Protein AF-Q9L7C6-F1 (afdb_monomer_lite)

Sequence (66 aa):
MSKTPLTEAVAAADSQGRFLSSTELQVAFGRFRQAASGLAAAKALANNADSLVNGAANAVTASPSP

Structure (mmCIF, N/CA/C/O backbone):
data_AF-Q9L7C6-F1
#
_entry.id   AF-Q9L7C6-F1
#
loop_
_atom_site.group_PDB
_atom_site.id
_atom_site.type_symbol
_atom_site.label_atom_id
_atom_site.label_alt_id
_atom_site.label_comp_id
_atom_site.label_asym_id
_atom_site.label_entity_id
_atom_site.label_seq_id
_atom_site.pdbx_PDB_ins_code
_atom_site.Cartn_x
_atom_site.Cartn_y
_atom_site.Cartn_z
_atom_site.occupancy
_atom_site.B_iso_or_equiv
_atom_site.auth_seq_id
_atom_site.auth_comp_id
_atom_site.auth_asym_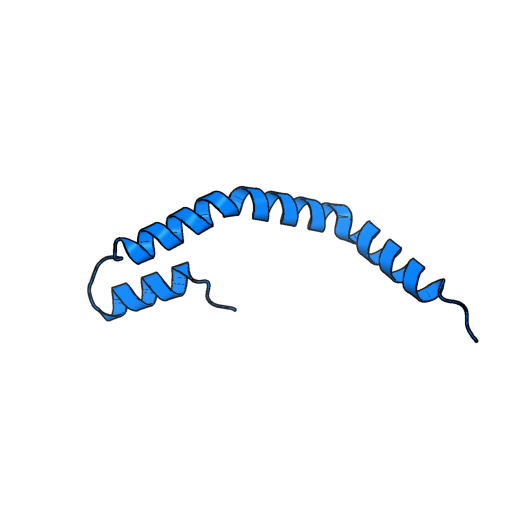id
_atom_site.auth_atom_id
_atom_site.pdbx_PDB_model_num
ATOM 1 N N . MET A 1 1 ? -5.741 8.057 -9.738 1.00 48.50 1 MET A N 1
ATOM 2 C CA . MET A 1 1 ? -5.126 7.658 -8.452 1.00 48.50 1 MET A CA 1
ATOM 3 C C . MET A 1 1 ? -5.933 6.503 -7.880 1.00 48.50 1 MET A C 1
ATOM 5 O O . MET A 1 1 ? -7.018 6.733 -7.364 1.00 48.50 1 MET A O 1
ATOM 9 N N . SER A 1 2 ? -5.477 5.261 -8.045 1.00 58.62 2 SER A N 1
ATOM 10 C CA . SER A 1 2 ? -6.111 4.097 -7.414 1.00 58.62 2 SER A CA 1
ATOM 11 C C . SER A 1 2 ? -5.911 4.191 -5.901 1.00 58.62 2 SER A C 1
ATOM 13 O O . SER A 1 2 ? -4.772 4.162 -5.429 1.00 58.62 2 SER A O 1
ATOM 15 N N . LYS A 1 3 ? -6.997 4.366 -5.146 1.00 72.38 3 LYS A N 1
ATOM 16 C CA . LYS A 1 3 ? -6.949 4.470 -3.685 1.00 72.38 3 LYS A CA 1
ATOM 17 C C . LYS A 1 3 ? -6.417 3.161 -3.115 1.00 72.38 3 LYS A C 1
ATOM 19 O O . LYS A 1 3 ? -6.817 2.078 -3.539 1.00 72.38 3 LYS A O 1
ATOM 24 N N . THR A 1 4 ? -5.450 3.249 -2.207 1.00 85.19 4 THR A N 1
ATOM 25 C CA . THR A 1 4 ? -4.881 2.037 -1.621 1.00 85.19 4 THR A CA 1
ATOM 26 C C . THR A 1 4 ? -5.819 1.514 -0.529 1.00 85.19 4 THR A C 1
ATOM 28 O O . THR A 1 4 ? -6.465 2.318 0.139 1.00 85.19 4 THR A O 1
ATOM 31 N N . PRO A 1 5 ? -5.840 0.199 -0.265 1.00 83.69 5 PRO A N 1
ATOM 32 C CA . PRO A 1 5 ? -6.598 -0.378 0.846 1.00 83.69 5 PRO A CA 1
ATOM 33 C C . PRO A 1 5 ? -6.398 0.306 2.212 1.00 83.69 5 PRO A C 1
ATOM 35 O O . PRO A 1 5 ? -7.326 0.348 3.008 1.00 83.69 5 PRO A O 1
ATOM 38 N N . LEU A 1 6 ? -5.214 0.874 2.487 1.00 88.75 6 LEU A N 1
ATOM 39 C CA . LEU A 1 6 ? -4.968 1.620 3.730 1.00 88.75 6 LEU A CA 1
ATOM 40 C C . LEU A 1 6 ? -5.739 2.947 3.743 1.00 88.75 6 LEU A C 1
ATOM 42 O O . LEU A 1 6 ? -6.303 3.336 4.756 1.00 88.75 6 LEU A O 1
ATOM 46 N N . THR A 1 7 ? -5.758 3.637 2.604 1.00 91.25 7 THR A N 1
ATOM 47 C CA . THR A 1 7 ? -6.429 4.928 2.445 1.00 91.25 7 THR A CA 1
ATOM 48 C C . THR A 1 7 ? -7.945 4.777 2.565 1.00 91.25 7 THR A C 1
ATOM 50 O O . THR A 1 7 ? -8.591 5.621 3.173 1.00 91.25 7 THR A O 1
ATOM 53 N N . GLU A 1 8 ? -8.494 3.680 2.038 1.00 90.62 8 GLU A N 1
ATOM 54 C CA . GLU A 1 8 ? -9.913 3.332 2.180 1.00 90.62 8 GLU A CA 1
ATOM 55 C C . GLU A 1 8 ? -10.284 3.032 3.639 1.00 90.62 8 GLU A C 1
ATOM 57 O O . GLU A 1 8 ? -11.267 3.572 4.135 1.00 90.62 8 GLU A O 1
ATOM 62 N N . ALA A 1 9 ? -9.475 2.237 4.350 1.00 90.56 9 ALA A N 1
ATOM 63 C CA . ALA A 1 9 ? -9.723 1.922 5.760 1.00 90.56 9 ALA A CA 1
ATOM 64 C C . ALA A 1 9 ? -9.677 3.175 6.654 1.00 90.56 9 ALA A C 1
ATOM 66 O O . ALA A 1 9 ? -10.542 3.375 7.502 1.00 90.56 9 ALA A O 1
ATOM 67 N N . VAL A 1 10 ? -8.703 4.066 6.430 1.00 91.75 10 VAL A N 1
ATOM 68 C CA . VAL A 1 10 ? -8.613 5.338 7.167 1.00 91.75 10 VAL A CA 1
ATOM 69 C C . VAL A 1 10 ? -9.828 6.222 6.885 1.00 91.75 10 VAL A C 1
ATOM 71 O O . VAL A 1 10 ? -10.421 6.741 7.824 1.00 91.75 10 VAL A O 1
ATOM 74 N N . ALA A 1 11 ? -10.233 6.357 5.619 1.00 93.00 11 ALA A N 1
ATOM 75 C CA . ALA A 1 11 ? -11.406 7.149 5.255 1.00 93.00 11 ALA A CA 1
ATOM 76 C C . ALA A 1 11 ? -12.701 6.584 5.867 1.00 93.00 11 ALA A C 1
ATOM 78 O O . ALA A 1 11 ? -13.546 7.343 6.342 1.00 93.00 11 ALA A O 1
ATOM 79 N N . ALA A 1 12 ? -12.850 5.257 5.896 1.00 91.44 12 ALA A N 1
ATOM 80 C CA . ALA A 1 12 ? -13.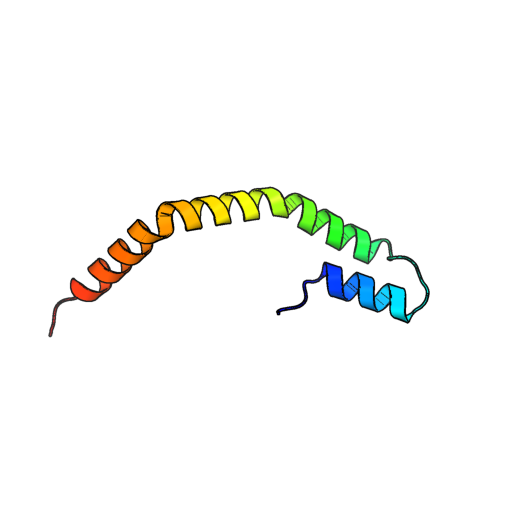997 4.600 6.510 1.00 91.44 12 ALA A CA 1
ATOM 81 C C . ALA A 1 12 ? -14.050 4.840 8.027 1.00 91.44 12 ALA A C 1
ATOM 83 O O . ALA A 1 12 ? -15.102 5.224 8.541 1.00 91.44 12 ALA A O 1
ATOM 84 N N . ALA A 1 13 ? -12.930 4.664 8.733 1.00 94.06 13 ALA A N 1
ATOM 85 C CA . ALA A 1 13 ? -12.840 4.892 10.174 1.00 94.06 13 ALA A CA 1
ATOM 86 C C . ALA A 1 13 ? -13.123 6.361 10.549 1.00 94.06 13 ALA A C 1
ATOM 88 O O . ALA A 1 13 ? -13.942 6.621 11.434 1.00 94.06 13 ALA A O 1
ATOM 89 N N . ASP A 1 14 ? -12.527 7.305 9.811 1.00 96.19 14 ASP A N 1
ATOM 90 C CA . ASP A 1 14 ? -12.725 8.750 9.985 1.00 96.19 14 ASP A CA 1
ATOM 91 C C . ASP A 1 14 ? -14.196 9.149 9.802 1.00 96.19 14 ASP A C 1
ATOM 93 O O . ASP A 1 14 ? -14.794 9.757 10.689 1.00 96.19 14 ASP A O 1
ATOM 97 N N . SER A 1 15 ? -14.836 8.685 8.720 1.00 95.38 15 SER A N 1
ATOM 98 C CA . SER A 1 15 ? -16.258 8.959 8.456 1.00 95.38 15 SER A CA 1
ATOM 99 C C . SER A 1 15 ? -17.208 8.435 9.541 1.00 95.38 15 SER A C 1
ATOM 101 O O . SER A 1 15 ? -18.328 8.923 9.679 1.00 95.38 15 SER A O 1
ATOM 103 N N . GLN A 1 16 ? -16.767 7.443 10.319 1.00 96.69 16 GLN A N 1
ATOM 104 C CA . GLN A 1 16 ? -17.532 6.836 11.407 1.00 96.69 16 GLN A CA 1
ATOM 105 C C . GLN A 1 16 ? -17.153 7.398 12.785 1.00 96.69 16 GLN A C 1
ATOM 107 O O . GLN A 1 16 ? -17.722 6.959 13.785 1.00 96.69 16 GLN A O 1
ATOM 112 N N . GLY A 1 17 ? -16.190 8.326 12.861 1.00 96.81 17 GLY A N 1
ATOM 113 C CA . GLY A 1 17 ? -15.686 8.872 14.122 1.00 96.81 17 GLY A CA 1
ATOM 114 C C . GLY A 1 17 ? -15.058 7.810 15.026 1.00 96.81 17 GLY A C 1
ATOM 115 O O . GLY A 1 17 ? -15.124 7.919 16.251 1.00 96.81 17 GLY A O 1
ATOM 116 N N . ARG A 1 18 ? -14.498 6.743 14.441 1.00 96.94 18 ARG A N 1
ATOM 117 C CA . ARG A 1 18 ? -13.857 5.652 15.183 1.00 96.94 18 ARG A CA 1
ATOM 118 C C . ARG A 1 18 ? -12.392 5.517 14.797 1.00 96.94 18 ARG A C 1
ATOM 120 O O . ARG A 1 18 ? -11.960 5.929 13.728 1.00 96.94 18 ARG A O 1
ATOM 127 N N . PHE A 1 19 ? -11.629 4.881 15.675 1.00 96.31 19 PHE A N 1
ATOM 128 C CA . PHE A 1 19 ? -10.307 4.378 15.322 1.00 96.31 19 PHE A CA 1
ATOM 129 C C . PHE A 1 19 ? -10.418 3.167 14.390 1.00 96.31 19 PHE A C 1
ATOM 131 O O . PHE A 1 19 ? -11.458 2.507 14.326 1.00 96.31 19 PHE A O 1
ATOM 138 N N . LEU A 1 20 ? -9.311 2.852 13.716 1.00 95.44 20 LEU A N 1
ATOM 139 C CA . LEU A 1 20 ? -9.170 1.619 12.946 1.00 95.44 20 LEU A CA 1
ATOM 140 C C . LEU A 1 20 ? -9.458 0.403 13.834 1.00 95.44 20 LEU A C 1
ATOM 142 O O . LEU A 1 20 ? -8.951 0.283 14.952 1.00 95.44 20 LEU A O 1
ATOM 146 N N . SER A 1 21 ? -10.246 -0.522 13.307 1.00 94.69 21 SER A N 1
ATOM 147 C CA . SER A 1 21 ? -10.493 -1.817 13.928 1.00 94.69 21 SER A CA 1
ATOM 148 C C . SER A 1 21 ? -9.243 -2.703 13.907 1.00 94.69 21 SER A C 1
ATOM 150 O O . SER A 1 21 ? -8.323 -2.520 13.103 1.00 94.69 21 SER A O 1
ATOM 152 N N . SER A 1 22 ? -9.224 -3.740 14.751 1.00 94.56 22 SER A N 1
ATOM 153 C CA . SER A 1 22 ? -8.154 -4.748 14.744 1.00 94.56 22 SER A CA 1
ATOM 154 C C . SER A 1 22 ? -7.988 -5.420 13.378 1.00 94.56 22 SER A C 1
ATOM 156 O O . SER A 1 22 ? -6.862 -5.710 12.976 1.00 94.56 22 SER A O 1
ATOM 158 N N . THR A 1 23 ? -9.086 -5.615 12.643 1.00 93.19 23 THR A N 1
ATOM 159 C CA . THR A 1 23 ? -9.072 -6.182 11.289 1.00 93.19 23 THR A CA 1
ATOM 160 C C . THR A 1 23 ? -8.373 -5.249 10.301 1.00 93.19 23 THR A C 1
ATOM 162 O O . THR A 1 23 ? -7.497 -5.686 9.555 1.00 93.19 23 THR A O 1
ATOM 165 N N . GLU A 1 24 ? -8.695 -3.954 10.315 1.00 92.81 24 GLU A N 1
ATOM 166 C CA . GLU A 1 24 ? -8.053 -2.967 9.435 1.00 92.81 24 GLU A CA 1
ATOM 167 C C . GLU A 1 24 ? -6.560 -2.816 9.748 1.00 92.81 24 GLU A C 1
ATOM 169 O O . GLU A 1 24 ? -5.734 -2.758 8.833 1.00 92.81 24 GLU A O 1
ATOM 174 N N . LEU A 1 25 ? -6.189 -2.843 11.031 1.00 94.25 25 LEU A N 1
ATOM 175 C CA . LEU A 1 25 ? -4.787 -2.841 11.453 1.00 94.25 25 LEU A CA 1
ATOM 176 C C . LEU A 1 25 ? -4.048 -4.110 11.012 1.00 94.25 25 LEU A C 1
ATOM 178 O O . LEU A 1 25 ? -2.921 -4.023 10.526 1.00 94.25 25 LEU A O 1
ATOM 182 N N . GLN A 1 26 ? -4.665 -5.289 11.120 1.00 93.31 26 GLN A N 1
ATOM 183 C CA . GLN A 1 26 ? -4.070 -6.536 10.627 1.00 93.31 26 GLN A CA 1
ATOM 184 C C . GLN A 1 26 ? -3.803 -6.488 9.122 1.00 93.31 26 GLN A C 1
ATOM 186 O O . GLN A 1 26 ? -2.722 -6.892 8.678 1.00 93.31 26 GLN A O 1
ATOM 191 N N . VAL A 1 27 ? -4.745 -5.952 8.341 1.00 91.06 27 VAL A N 1
ATOM 192 C CA . VAL A 1 27 ? -4.567 -5.743 6.898 1.00 91.06 27 VAL A CA 1
ATOM 193 C C . VAL A 1 27 ? -3.418 -4.767 6.636 1.00 91.06 27 VAL A C 1
ATOM 195 O O . VAL A 1 27 ? -2.531 -5.069 5.832 1.00 91.06 27 VAL A O 1
ATOM 198 N N . ALA A 1 28 ? -3.380 -3.632 7.340 1.00 89.25 28 ALA A N 1
ATOM 199 C CA . ALA A 1 28 ? -2.313 -2.641 7.218 1.00 89.25 28 ALA A CA 1
ATOM 200 C C . ALA A 1 28 ? -0.927 -3.246 7.506 1.00 89.25 28 ALA A C 1
ATOM 202 O O . ALA A 1 28 ? -0.014 -3.122 6.686 1.00 89.25 28 ALA A O 1
ATOM 203 N N . PHE A 1 29 ? -0.777 -3.977 8.615 1.00 90.94 29 PHE A N 1
ATOM 204 C CA . PHE A 1 29 ? 0.478 -4.639 8.978 1.00 90.94 29 PHE A CA 1
ATOM 205 C C . PHE A 1 29 ? 0.856 -5.779 8.029 1.00 90.94 29 PHE A C 1
ATOM 207 O O . PHE A 1 29 ? 2.040 -5.998 7.766 1.00 90.94 29 PHE A O 1
ATOM 214 N N . GLY A 1 30 ? -0.119 -6.516 7.492 1.00 91.44 30 GLY A N 1
ATOM 215 C CA . GLY A 1 30 ? 0.118 -7.512 6.445 1.00 91.44 30 GLY A CA 1
ATOM 216 C C . GLY A 1 30 ? 0.771 -6.886 5.214 1.00 91.44 30 GLY A C 1
ATOM 217 O O . GLY A 1 30 ? 1.816 -7.351 4.757 1.00 91.44 30 GLY A O 1
ATOM 218 N N . ARG A 1 31 ? 0.212 -5.772 4.733 1.00 89.50 31 ARG A N 1
ATOM 219 C CA . ARG A 1 31 ? 0.750 -5.049 3.573 1.00 89.50 31 ARG A CA 1
ATOM 220 C C . ARG A 1 31 ? 2.094 -4.400 3.868 1.00 89.50 31 ARG A C 1
ATOM 222 O O . ARG A 1 31 ? 2.985 -4.478 3.031 1.00 89.50 31 ARG A O 1
ATOM 229 N N . PHE A 1 32 ? 2.270 -3.810 5.050 1.00 89.75 32 PHE A N 1
ATOM 230 C CA . PHE A 1 32 ? 3.548 -3.218 5.449 1.00 89.75 32 PHE A CA 1
ATOM 231 C C . PHE A 1 32 ? 4.686 -4.248 5.428 1.00 89.75 32 PHE A C 1
ATOM 233 O O . PHE A 1 32 ? 5.752 -3.975 4.883 1.00 89.75 32 PHE A O 1
ATOM 240 N N . ARG A 1 33 ? 4.440 -5.470 5.923 1.00 92.50 33 ARG A N 1
ATOM 241 C CA . ARG A 1 33 ? 5.419 -6.571 5.856 1.00 92.50 33 ARG A CA 1
ATOM 242 C C . ARG A 1 33 ? 5.797 -6.943 4.420 1.00 92.50 33 ARG A C 1
ATOM 244 O O . ARG A 1 33 ? 6.960 -7.219 4.146 1.00 92.50 33 ARG A O 1
ATOM 251 N N . GLN A 1 34 ? 4.838 -6.928 3.498 1.00 91.75 34 GLN A N 1
ATOM 252 C CA . GLN A 1 34 ? 5.081 -7.224 2.081 1.00 91.75 34 GLN A CA 1
ATOM 253 C C . GLN A 1 34 ? 5.714 -6.047 1.320 1.00 91.75 34 GLN A C 1
ATOM 255 O O . GLN A 1 34 ? 6.372 -6.255 0.298 1.00 91.75 34 GLN A O 1
ATOM 260 N N . ALA A 1 35 ? 5.554 -4.815 1.815 1.00 91.38 35 ALA A N 1
ATOM 261 C CA . ALA A 1 35 ? 5.967 -3.599 1.121 1.00 91.38 35 ALA A CA 1
ATOM 262 C C . ALA A 1 35 ? 7.471 -3.563 0.816 1.00 91.38 35 ALA A C 1
ATOM 264 O O . ALA A 1 35 ? 7.855 -3.085 -0.246 1.00 91.38 35 ALA A O 1
ATOM 265 N N . ALA A 1 36 ? 8.319 -4.108 1.694 1.00 92.12 36 ALA A N 1
ATOM 266 C CA . ALA A 1 36 ? 9.764 -4.155 1.466 1.00 92.12 36 ALA A CA 1
ATOM 267 C C . ALA A 1 36 ? 10.138 -5.010 0.240 1.00 92.12 36 ALA A C 1
ATOM 269 O O . ALA A 1 36 ? 10.915 -4.570 -0.607 1.00 92.12 36 ALA A O 1
ATOM 270 N N . SER A 1 37 ? 9.544 -6.203 0.110 1.00 93.88 37 SER A N 1
ATOM 271 C CA . SER A 1 37 ? 9.751 -7.083 -1.049 1.00 93.88 37 SER A CA 1
ATOM 272 C C . SER A 1 37 ? 9.193 -6.456 -2.329 1.00 93.88 37 SER A C 1
ATOM 274 O O . SER A 1 37 ? 9.885 -6.420 -3.345 1.00 93.88 37 SER A O 1
ATOM 276 N N . GLY A 1 38 ? 7.990 -5.873 -2.260 1.00 92.94 38 GLY A N 1
ATOM 277 C CA . GLY A 1 38 ? 7.399 -5.148 -3.387 1.00 92.94 38 GLY A CA 1
ATOM 278 C C . GLY A 1 38 ? 8.252 -3.960 -3.842 1.00 92.94 38 GLY A C 1
ATOM 279 O O . GLY A 1 38 ? 8.461 -3.775 -5.038 1.00 92.94 38 GLY A O 1
ATOM 280 N N . LEU A 1 39 ? 8.814 -3.191 -2.904 1.00 94.12 39 LEU A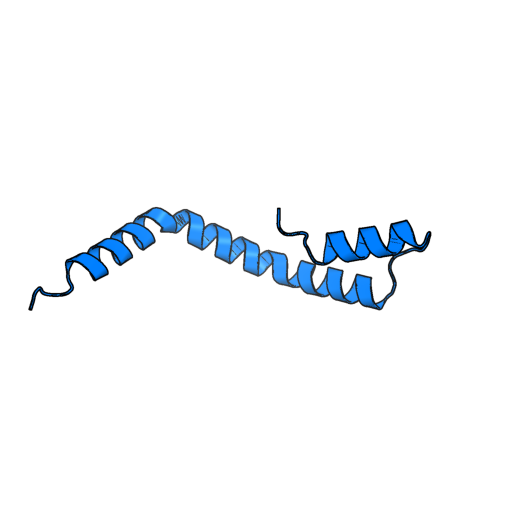 N 1
ATOM 281 C CA . LEU A 1 39 ? 9.718 -2.080 -3.205 1.00 94.12 39 LEU A CA 1
ATOM 282 C C . LEU A 1 39 ? 11.029 -2.5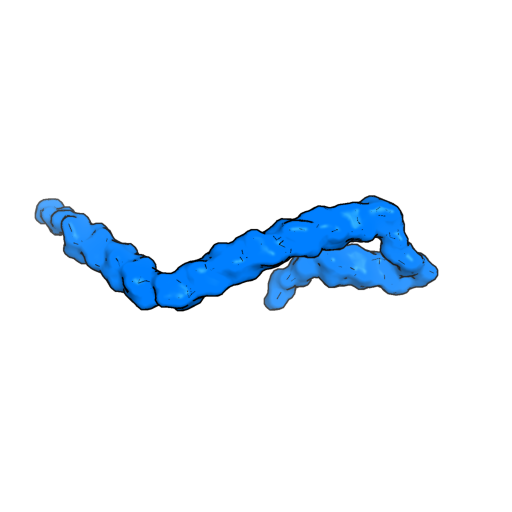63 -3.833 1.00 94.12 39 LEU A C 1
ATOM 284 O O . LEU A 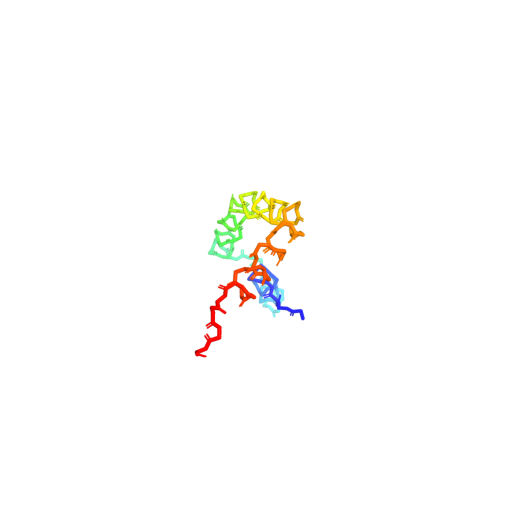1 39 ? 11.521 -1.936 -4.768 1.00 94.12 39 LEU A O 1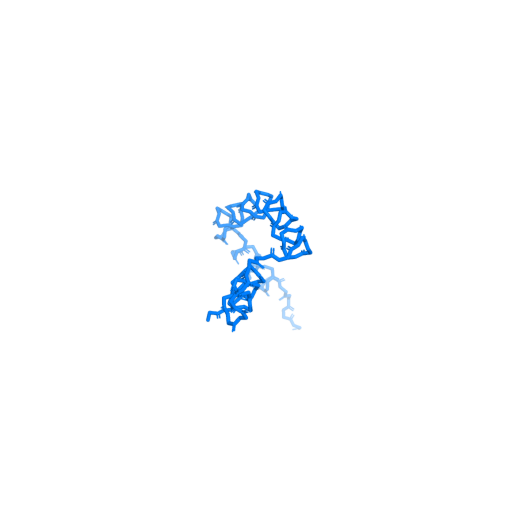
ATOM 288 N N . ALA A 1 40 ? 11.600 -3.665 -3.344 1.00 96.06 40 ALA A N 1
ATOM 289 C CA . ALA A 1 40 ? 12.796 -4.256 -3.935 1.00 96.06 40 ALA A CA 1
ATOM 290 C C . ALA A 1 40 ? 12.538 -4.709 -5.381 1.00 96.06 40 ALA A C 1
ATOM 292 O O . ALA A 1 40 ? 13.321 -4.381 -6.271 1.00 96.06 40 ALA A O 1
ATOM 293 N N . ALA A 1 41 ? 11.410 -5.380 -5.628 1.00 94.69 41 ALA A N 1
ATOM 294 C CA . ALA A 1 41 ? 10.997 -5.781 -6.969 1.00 94.69 41 ALA A CA 1
ATOM 295 C C . ALA A 1 41 ? 10.776 -4.569 -7.887 1.00 94.69 41 ALA A C 1
ATOM 297 O O . ALA A 1 41 ? 11.262 -4.559 -9.014 1.00 94.69 41 ALA A O 1
ATOM 298 N N . ALA A 1 42 ? 10.119 -3.514 -7.396 1.00 95.19 42 ALA A N 1
ATOM 299 C CA . ALA A 1 42 ? 9.912 -2.282 -8.155 1.00 95.19 42 ALA A CA 1
ATOM 300 C C . ALA A 1 42 ? 11.236 -1.587 -8.511 1.00 95.19 42 ALA A C 1
ATOM 302 O O . ALA A 1 42 ? 11.403 -1.125 -9.637 1.00 95.19 42 ALA A O 1
ATOM 303 N N . LYS A 1 43 ? 12.204 -1.553 -7.586 1.00 96.88 43 LYS A N 1
ATOM 304 C CA . LYS A 1 43 ? 13.555 -1.033 -7.856 1.00 96.88 43 LYS A CA 1
ATOM 305 C C . LYS A 1 43 ? 14.288 -1.873 -8.897 1.00 96.88 43 LYS A C 1
ATOM 307 O O . LYS A 1 43 ? 14.886 -1.316 -9.809 1.00 96.88 43 LYS A O 1
ATOM 312 N N . ALA A 1 44 ? 14.228 -3.199 -8.781 1.00 96.25 44 ALA A N 1
ATOM 313 C CA . ALA A 1 44 ? 14.825 -4.093 -9.765 1.00 96.25 44 ALA A CA 1
ATOM 314 C C . ALA A 1 44 ? 14.199 -3.890 -11.153 1.00 96.25 44 ALA A C 1
ATOM 316 O O . ALA A 1 44 ? 14.928 -3.787 -12.135 1.00 96.25 44 ALA A O 1
ATOM 317 N N . LEU A 1 45 ? 12.873 -3.760 -11.228 1.00 93.50 45 LEU A N 1
ATOM 318 C CA . LEU A 1 45 ? 12.162 -3.459 -12.468 1.00 93.50 45 LEU A CA 1
ATOM 319 C C . LEU A 1 45 ? 12.612 -2.121 -13.065 1.00 93.50 45 LEU A C 1
ATOM 321 O O . LEU A 1 45 ? 12.935 -2.071 -14.245 1.00 93.50 45 LEU A O 1
ATOM 325 N N . ALA A 1 46 ? 12.682 -1.062 -12.255 1.00 95.25 46 ALA A N 1
ATOM 326 C CA . ALA A 1 46 ? 13.108 0.259 -12.711 1.00 95.25 46 ALA A CA 1
ATOM 327 C C . ALA A 1 46 ? 14.551 0.251 -13.237 1.00 95.25 46 ALA A C 1
ATOM 329 O O . ALA A 1 46 ? 14.815 0.764 -14.319 1.00 95.25 46 ALA A O 1
ATOM 330 N N . ASN A 1 47 ? 15.473 -0.390 -12.515 1.00 96.56 47 ASN A N 1
ATOM 331 C CA . ASN A 1 47 ? 16.881 -0.465 -12.909 1.00 96.56 47 ASN A CA 1
ATOM 332 C C . ASN A 1 47 ? 17.101 -1.269 -14.200 1.00 96.56 47 ASN A C 1
ATOM 334 O O . ASN A 1 47 ? 18.080 -1.041 -14.899 1.00 96.56 47 ASN A O 1
ATOM 338 N N . ASN A 1 48 ? 16.216 -2.222 -14.501 1.00 94.56 48 ASN A N 1
ATOM 339 C CA . ASN A 1 48 ? 16.304 -3.065 -15.693 1.00 94.56 48 ASN A CA 1
ATOM 340 C C . ASN A 1 48 ? 15.320 -2.640 -16.792 1.00 94.56 48 ASN A C 1
ATOM 342 O O . ASN A 1 48 ? 15.175 -3.366 -17.774 1.00 94.56 48 ASN A O 1
ATOM 346 N N . ALA A 1 49 ? 14.635 -1.502 -16.639 1.00 94.12 49 ALA A N 1
ATOM 347 C CA . ALA A 1 49 ? 13.537 -1.106 -17.514 1.00 94.12 49 ALA A CA 1
ATOM 348 C C . ALA A 1 49 ? 13.961 -1.054 -18.988 1.00 94.12 49 ALA A C 1
ATOM 350 O O . ALA A 1 49 ? 13.305 -1.671 -19.823 1.00 94.12 49 ALA A O 1
ATOM 351 N N . ASP A 1 50 ? 15.094 -0.419 -19.297 1.00 91.06 50 ASP A N 1
ATOM 352 C CA . ASP A 1 50 ? 15.589 -0.299 -20.673 1.00 91.06 50 ASP A CA 1
ATOM 353 C C . ASP A 1 50 ? 15.928 -1.663 -21.282 1.00 91.06 50 ASP A C 1
ATOM 355 O O . ASP A 1 50 ? 15.521 -1.970 -22.400 1.00 91.06 50 ASP A O 1
ATOM 359 N N . SER A 1 51 ? 16.624 -2.526 -20.537 1.00 91.88 51 SER A N 1
ATOM 360 C CA . SER A 1 51 ? 16.961 -3.882 -20.989 1.00 91.88 51 SER A CA 1
ATOM 361 C C . SER A 1 51 ? 15.718 -4.743 -21.204 1.00 91.88 51 SER A C 1
ATOM 363 O O . SER A 1 51 ? 15.659 -5.504 -22.167 1.00 91.88 51 SER A O 1
ATOM 365 N N . LEU A 1 52 ? 14.712 -4.617 -20.334 1.00 90.12 52 LEU A N 1
ATOM 366 C CA . LEU A 1 52 ? 13.440 -5.329 -20.460 1.00 90.12 52 LEU A CA 1
ATOM 367 C C . LEU A 1 52 ? 12.638 -4.835 -21.669 1.00 90.12 52 LEU A C 1
ATOM 369 O O . LEU A 1 52 ? 12.109 -5.656 -22.414 1.00 90.12 52 LEU A O 1
ATOM 373 N N . VAL A 1 53 ? 12.586 -3.520 -21.899 1.00 91.31 53 VAL A N 1
ATOM 374 C CA . VAL A 1 53 ? 11.923 -2.917 -23.066 1.00 91.31 53 VAL A CA 1
ATOM 375 C C . VAL A 1 53 ? 12.627 -3.320 -24.357 1.00 91.31 53 VAL A C 1
ATOM 377 O O . VAL A 1 53 ? 11.971 -3.794 -25.281 1.00 91.31 53 VAL A O 1
ATOM 380 N N . ASN A 1 54 ? 13.954 -3.207 -24.414 1.00 90.25 54 ASN A N 1
ATOM 381 C CA . ASN A 1 54 ? 14.739 -3.588 -25.587 1.00 90.25 54 ASN A CA 1
ATOM 382 C C . ASN A 1 54 ? 14.648 -5.095 -25.859 1.00 90.25 54 ASN A C 1
ATOM 384 O O . ASN A 1 54 ? 14.472 -5.508 -27.002 1.00 90.25 54 ASN A O 1
ATOM 388 N N . GLY A 1 55 ? 14.711 -5.925 -24.815 1.00 87.06 55 GLY A N 1
ATOM 389 C CA . GLY A 1 55 ? 14.521 -7.370 -24.925 1.00 87.06 55 GLY A CA 1
ATOM 390 C C . GLY A 1 55 ? 13.129 -7.739 -25.444 1.00 87.06 55 GLY A C 1
ATOM 391 O O . GLY A 1 55 ? 13.014 -8.567 -26.346 1.00 87.06 55 GLY A O 1
ATOM 392 N N . ALA A 1 56 ? 12.078 -7.091 -24.934 1.00 87.81 56 ALA A N 1
ATOM 393 C CA . ALA A 1 56 ? 10.710 -7.292 -25.404 1.00 87.81 56 ALA A CA 1
ATOM 394 C C . ALA A 1 56 ? 10.516 -6.815 -26.854 1.00 87.81 56 ALA A C 1
ATOM 396 O O . ALA A 1 56 ? 9.899 -7.521 -27.649 1.00 87.81 56 ALA A O 1
ATOM 397 N N . ALA A 1 57 ? 11.077 -5.660 -27.224 1.00 84.19 57 ALA A N 1
ATOM 398 C CA . ALA A 1 57 ? 11.022 -5.135 -28.587 1.00 84.19 57 ALA A CA 1
ATOM 399 C C . ALA A 1 57 ? 11.724 -6.073 -29.579 1.00 84.19 57 ALA A C 1
ATOM 401 O O . ALA A 1 57 ? 11.156 -6.401 -30.618 1.00 84.19 57 ALA A O 1
ATOM 402 N N . ASN A 1 58 ? 12.910 -6.570 -29.222 1.00 80.38 58 ASN A N 1
ATOM 403 C CA . ASN A 1 58 ? 13.651 -7.534 -30.033 1.00 80.38 58 ASN A CA 1
ATOM 404 C C . ASN A 1 58 ? 12.902 -8.864 -30.180 1.00 80.38 58 ASN A C 1
ATOM 406 O O . ASN A 1 58 ? 12.912 -9.453 -31.254 1.00 80.38 58 ASN A O 1
ATOM 410 N N . ALA A 1 59 ? 12.221 -9.338 -29.133 1.00 82.94 59 ALA A N 1
ATOM 411 C CA . ALA A 1 59 ? 11.405 -10.549 -29.216 1.00 82.94 59 ALA A CA 1
ATOM 412 C C . ALA A 1 59 ? 10.203 -10.386 -30.167 1.00 82.94 59 ALA A C 1
ATOM 414 O O . ALA A 1 59 ? 9.810 -11.347 -30.826 1.00 82.94 59 ALA A O 1
ATOM 415 N N . VAL A 1 60 ? 9.640 -9.177 -30.265 1.00 81.12 60 VAL A N 1
ATOM 416 C CA . VAL A 1 60 ? 8.544 -8.861 -31.195 1.00 81.12 60 VAL A CA 1
ATOM 417 C C . VAL A 1 60 ? 9.049 -8.726 -32.632 1.00 81.12 60 VAL A C 1
ATOM 419 O O . VAL A 1 60 ? 8.410 -9.244 -33.544 1.00 81.12 60 VAL A O 1
ATOM 422 N N . THR A 1 61 ? 10.194 -8.075 -32.856 1.00 69.31 61 THR A N 1
ATOM 423 C CA . THR A 1 61 ? 10.765 -7.896 -34.205 1.00 69.31 61 THR A CA 1
ATOM 424 C C . THR A 1 61 ? 11.434 -9.156 -34.755 1.00 69.31 61 THR A C 1
ATOM 426 O O . THR A 1 61 ? 11.522 -9.309 -35.970 1.00 69.31 61 THR A O 1
ATOM 429 N N . ALA A 1 62 ? 11.878 -10.072 -33.890 1.00 62.22 62 ALA A N 1
ATOM 430 C CA . ALA A 1 62 ? 12.450 -11.363 -34.274 1.00 62.22 62 ALA A CA 1
ATOM 431 C C . ALA A 1 62 ? 11.398 -12.453 -34.558 1.00 62.22 62 ALA A C 1
ATOM 433 O O . ALA A 1 62 ? 11.771 -13.563 -34.940 1.00 62.22 62 ALA A O 1
ATOM 434 N N . SER A 1 63 ? 10.099 -12.172 -34.386 1.00 54.50 63 SER A N 1
ATOM 435 C CA . SER A 1 63 ? 9.043 -13.076 -34.850 1.00 54.50 63 SER A CA 1
ATOM 436 C C . SER A 1 63 ? 8.979 -13.008 -36.385 1.00 54.50 63 SER A C 1
ATOM 438 O O . SER A 1 63 ? 8.757 -11.923 -36.926 1.00 54.50 63 SER A O 1
ATOM 440 N N . PRO A 1 64 ? 9.246 -14.112 -37.105 1.00 56.28 64 PRO A N 1
ATOM 441 C CA . PRO A 1 64 ? 9.408 -14.080 -38.551 1.00 56.28 64 PRO A CA 1
ATOM 442 C C . PRO A 1 64 ? 8.083 -13.752 -39.245 1.00 56.28 64 PRO A C 1
ATOM 444 O O . PRO A 1 64 ? 7.039 -14.321 -38.923 1.00 56.28 64 PRO A O 1
ATOM 447 N N . SER A 1 65 ? 8.155 -12.842 -40.218 1.00 59.53 65 SER A N 1
ATOM 448 C CA . SER A 1 65 ? 7.119 -12.634 -41.231 1.00 59.53 65 SER A CA 1
ATOM 449 C C . SER A 1 65 ? 6.708 -13.978 -41.865 1.00 59.53 65 SER A C 1
ATOM 451 O O . SER A 1 65 ? 7.597 -14.810 -42.071 1.00 59.53 65 SER A O 1
ATOM 453 N N . PRO A 1 66 ? 5.410 -14.202 -42.161 1.00 59.53 66 PRO A N 1
ATOM 454 C CA . PRO A 1 66 ? 4.940 -15.417 -42.830 1.00 59.53 66 PRO A CA 1
ATOM 455 C C . PRO A 1 66 ? 5.543 -15.604 -44.227 1.00 59.53 66 PRO A C 1
ATOM 457 O O . PRO A 1 66 ? 5.878 -14.583 -44.876 1.00 59.53 66 PRO A O 1
#

Foldseek 3Di:
DPQDLLNVQVVVQVVVVHDRDPVSVVVVVVVVVCVVVVVVVVVVCVVCVVVVVVVVVCVVVPPDDD

InterPro domains:
  IPR009050 Globin-like superfamily [SSF46458] (3-63)
  IPR012128 Phycobilisome, alpha/beta subunit [PF00502] (9-62)
  IPR038719 Phycobilisome, alpha/beta subunit superfamily [G3DSA:1.10.490.20] (2-65)

Secondary structure (DSSP, 8-state):
----HHHHHHHHHHHTT-PPPHHHHHHHHHHHHHHHHHHHHHHHHHHTHHHHHHHHHHHHHTSPP-

Radius of gyration: 20.24 Å; chains: 1; bounding box: 34×24×58 Å

pLDDT: mean 87.57, std 11.79, range [48.5, 96.94]

Organism: NCBI:txid115747